Protein AF-A0A6M5YJQ9-F1 (afdb_monomer_lite)

Organism: NCBI:txid2774151

pLDDT: mean 81.74, std 16.56, range [40.19, 97.75]

Radius of gyration: 15.53 Å; chains: 1; bounding box: 43×26×37 Å

Sequence (65 aa):
MPLRPNSALADDVCAASAAYLFNLLPDLVKLPAPEQFQRLAAHFEAALLAYHDGINGWLPEPSQN

Structure (mmCIF, N/CA/C/O backbone):
data_AF-A0A6M5YJQ9-F1
#
_entry.id   AF-A0A6M5YJQ9-F1
#
loop_
_atom_site.group_PDB
_atom_site.id
_atom_site.type_symbol
_atom_site.label_atom_id
_atom_site.label_alt_id
_atom_site.label_comp_id
_atom_site.label_asym_id
_atom_site.label_entity_id
_atom_site.label_seq_id
_atom_site.pdbx_PDB_ins_code
_atom_site.Cartn_x
_atom_site.Cartn_y
_atom_site.Cartn_z
_atom_site.occupancy
_atom_site.B_iso_or_equiv
_atom_site.auth_seq_id
_atom_site.auth_comp_id
_atom_site.auth_asym_id
_atom_site.auth_atom_id
_atom_site.pdbx_PDB_model_num
ATOM 1 N N . MET A 1 1 ? 9.932 17.484 -20.274 1.00 40.19 1 MET A N 1
ATOM 2 C CA . MET A 1 1 ? 8.667 16.926 -20.807 1.00 40.19 1 MET A CA 1
ATOM 3 C C . MET A 1 1 ? 7.829 16.476 -19.624 1.00 40.19 1 MET A C 1
ATOM 5 O O . MET A 1 1 ? 8.424 15.875 -18.739 1.00 40.19 1 MET A O 1
ATOM 9 N N . PRO A 1 2 ? 6.517 16.756 -19.557 1.00 45.88 2 PRO A N 1
ATOM 10 C CA . PRO A 1 2 ? 5.681 16.153 -18.524 1.00 45.88 2 PRO A CA 1
ATOM 11 C C . PRO A 1 2 ? 5.712 14.630 -18.707 1.00 45.88 2 PRO A C 1
ATOM 13 O O . PRO A 1 2 ? 5.419 14.130 -19.796 1.00 45.88 2 PRO A O 1
ATOM 16 N N . LEU A 1 3 ? 6.141 13.912 -17.669 1.00 53.41 3 LEU A N 1
ATOM 17 C CA . LEU A 1 3 ? 6.119 12.453 -17.625 1.00 53.41 3 LEU A CA 1
ATOM 18 C C . LEU A 1 3 ? 4.664 12.006 -17.791 1.00 53.41 3 LEU A C 1
ATOM 20 O O . LEU A 1 3 ? 3.797 12.384 -17.004 1.00 53.41 3 LEU A O 1
ATOM 24 N N . ARG A 1 4 ? 4.371 11.252 -18.855 1.00 58.38 4 ARG A N 1
ATOM 25 C CA . ARG A 1 4 ? 3.053 10.626 -18.995 1.00 58.38 4 ARG A CA 1
ATOM 26 C C . ARG A 1 4 ? 2.932 9.558 -17.902 1.00 58.38 4 ARG A C 1
ATOM 28 O O . ARG A 1 4 ? 3.905 8.829 -17.709 1.00 58.38 4 ARG A O 1
ATOM 35 N N . PRO A 1 5 ? 1.785 9.443 -17.211 1.00 59.69 5 PRO A N 1
ATOM 36 C CA . PRO A 1 5 ? 1.569 8.364 -16.256 1.00 59.69 5 PRO A CA 1
ATOM 37 C C . PRO A 1 5 ? 1.834 7.014 -16.929 1.00 59.69 5 PRO A C 1
ATOM 39 O O . PRO A 1 5 ? 1.259 6.731 -17.983 1.00 59.69 5 PRO A O 1
ATOM 42 N N . ASN A 1 6 ? 2.724 6.205 -16.355 1.00 72.62 6 ASN A N 1
ATOM 43 C CA . ASN A 1 6 ? 2.920 4.835 -16.808 1.00 72.62 6 ASN A CA 1
ATOM 44 C C . ASN A 1 6 ? 1.776 4.004 -16.222 1.00 72.62 6 ASN A C 1
ATOM 46 O O . ASN A 1 6 ? 1.806 3.669 -15.040 1.00 72.62 6 ASN A O 1
ATOM 50 N N . SER A 1 7 ? 0.757 3.718 -17.035 1.00 75.50 7 SER A N 1
ATOM 51 C CA . SER A 1 7 ? -0.445 3.015 -16.578 1.00 75.50 7 SER A CA 1
ATOM 52 C C . SER A 1 7 ? -0.127 1.638 -15.997 1.00 75.50 7 SER A C 1
ATOM 54 O O . SER A 1 7 ? -0.697 1.290 -14.976 1.00 75.50 7 SER A O 1
ATOM 56 N N . ALA A 1 8 ? 0.840 0.906 -16.562 1.00 80.44 8 ALA A N 1
ATOM 57 C CA . ALA A 1 8 ? 1.230 -0.408 -16.050 1.00 80.44 8 ALA A CA 1
ATOM 58 C C . ALA A 1 8 ? 1.865 -0.318 -14.652 1.00 80.44 8 ALA A C 1
ATOM 60 O O . ALA A 1 8 ? 1.479 -1.051 -13.751 1.00 80.44 8 ALA A O 1
ATOM 61 N N . LEU A 1 9 ? 2.779 0.636 -14.439 1.00 80.44 9 LEU A N 1
ATOM 62 C CA . LEU A 1 9 ? 3.386 0.845 -13.120 1.00 80.44 9 LEU A CA 1
ATOM 63 C C . LEU A 1 9 ? 2.353 1.336 -12.092 1.00 80.44 9 LEU A C 1
ATOM 65 O O . LEU A 1 9 ? 2.418 0.972 -10.921 1.00 80.44 9 LEU A O 1
ATOM 69 N N . ALA A 1 10 ? 1.396 2.162 -12.521 1.00 83.38 10 ALA A N 1
ATOM 70 C CA . ALA A 1 10 ? 0.308 2.607 -11.660 1.00 83.38 10 ALA A CA 1
ATOM 71 C C . ALA A 1 10 ? -0.591 1.427 -11.252 1.00 83.38 10 ALA A C 1
ATOM 73 O O . ALA A 1 10 ? -0.923 1.300 -10.072 1.00 83.38 10 ALA A O 1
ATOM 74 N N . ASP A 1 11 ? -0.927 0.547 -12.198 1.00 85.25 11 ASP A N 1
ATOM 75 C CA . ASP A 1 11 ? -1.710 -0.666 -11.952 1.00 85.25 11 ASP A CA 1
ATOM 76 C C . ASP A 1 11 ? -0.976 -1.617 -10.989 1.00 85.25 11 ASP A C 1
ATOM 78 O O . ASP A 1 11 ? -1.584 -2.107 -10.034 1.00 85.25 11 ASP A O 1
ATOM 82 N N . ASP A 1 12 ? 0.338 -1.800 -11.158 1.00 87.25 12 ASP A N 1
ATOM 83 C CA . ASP A 1 12 ? 1.172 -2.629 -10.277 1.00 87.25 12 ASP A CA 1
ATOM 84 C C . ASP A 1 12 ? 1.214 -2.085 -8.841 1.00 87.25 12 ASP A C 1
ATOM 86 O O . ASP A 1 12 ? 1.015 -2.830 -7.875 1.00 87.25 12 ASP A O 1
ATOM 90 N N . VAL A 1 13 ? 1.415 -0.773 -8.676 1.00 88.44 13 VAL A N 1
ATOM 91 C CA . VAL A 1 13 ? 1.423 -0.122 -7.355 1.00 88.44 13 VAL A CA 1
ATOM 92 C C . VAL A 1 13 ? 0.048 -0.215 -6.687 1.00 88.44 13 VAL A C 1
ATOM 94 O O . VAL A 1 13 ? -0.036 -0.457 -5.477 1.00 88.44 13 VAL A O 1
ATOM 97 N N . CYS A 1 14 ? -1.037 -0.080 -7.456 1.00 89.12 14 CYS A N 1
ATOM 98 C CA . CYS A 1 14 ? -2.400 -0.262 -6.955 1.00 89.12 14 CYS A CA 1
ATOM 99 C C . CYS A 1 14 ? -2.645 -1.706 -6.499 1.00 89.12 14 CYS A C 1
ATOM 101 O O . CYS A 1 14 ? -3.148 -1.922 -5.394 1.00 89.12 14 CYS A O 1
ATOM 103 N N . ALA A 1 15 ? -2.256 -2.692 -7.310 1.00 89.88 15 ALA A N 1
ATOM 104 C CA . ALA A 1 15 ? -2.420 -4.108 -6.996 1.00 89.88 15 ALA A CA 1
ATOM 105 C C . ALA A 1 15 ? -1.614 -4.515 -5.751 1.00 89.88 15 ALA A C 1
ATOM 107 O O . ALA A 1 15 ? -2.157 -5.150 -4.842 1.00 89.88 15 ALA A O 1
ATOM 108 N N . ALA A 1 16 ? -0.349 -4.091 -5.660 1.00 90.56 16 ALA A N 1
ATOM 109 C CA . ALA A 1 16 ? 0.505 -4.344 -4.501 1.00 90.56 16 ALA A CA 1
ATOM 110 C C . ALA A 1 16 ? -0.056 -3.697 -3.225 1.00 90.56 16 ALA A C 1
ATOM 112 O O . ALA A 1 16 ? -0.109 -4.333 -2.169 1.00 90.56 16 ALA A O 1
ATOM 113 N N . SER A 1 17 ? -0.544 -2.458 -3.334 1.00 93.31 17 SER A N 1
ATOM 114 C CA . SER A 1 17 ? -1.186 -1.753 -2.222 1.00 93.31 17 SER A CA 1
ATOM 115 C C . SER A 1 17 ? -2.440 -2.475 -1.738 1.00 93.31 17 SER A C 1
ATOM 117 O O . SER A 1 17 ? -2.603 -2.675 -0.536 1.00 93.31 17 SER A O 1
ATOM 119 N N . ALA A 1 18 ?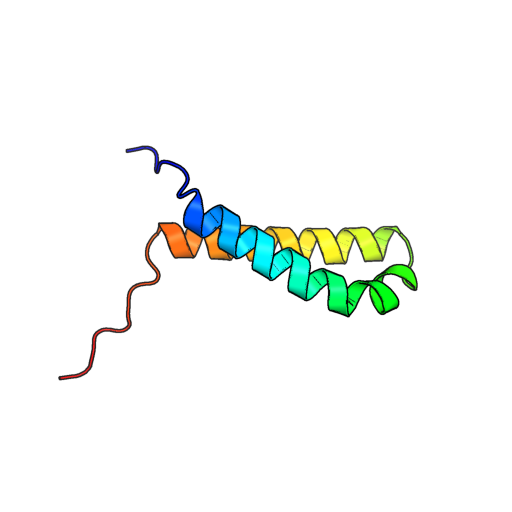 -3.304 -2.917 -2.654 1.00 92.38 18 ALA A N 1
ATOM 120 C CA . ALA A 1 18 ? -4.517 -3.651 -2.308 1.00 92.38 18 ALA A CA 1
ATOM 121 C C . ALA A 1 18 ? -4.202 -4.979 -1.602 1.00 92.38 18 ALA A C 1
ATOM 123 O O . ALA A 1 18 ? -4.809 -5.281 -0.574 1.00 92.38 18 ALA A O 1
ATOM 124 N N . ALA A 1 19 ? -3.227 -5.743 -2.105 1.00 93.06 19 ALA A N 1
ATOM 125 C CA . ALA A 1 19 ? -2.814 -7.009 -1.502 1.00 93.06 19 ALA A CA 1
ATOM 126 C C . ALA A 1 19 ? -2.252 -6.823 -0.082 1.00 93.06 19 ALA A C 1
ATOM 128 O O . ALA A 1 19 ? -2.609 -7.564 0.835 1.00 93.06 19 ALA A O 1
ATOM 129 N N . TYR A 1 20 ? -1.408 -5.807 0.119 1.00 91.69 20 TYR A N 1
ATOM 130 C CA . TYR A 1 20 ? -0.860 -5.476 1.434 1.00 91.69 20 TYR A CA 1
ATOM 131 C C . TYR A 1 20 ? -1.955 -5.057 2.422 1.00 91.69 20 TYR A C 1
ATOM 133 O O . TYR A 1 20 ? -2.043 -5.600 3.525 1.00 91.69 20 TYR A O 1
ATOM 141 N N . LEU A 1 21 ? -2.830 -4.135 2.009 1.00 92.94 21 LEU A N 1
ATOM 142 C CA . LEU A 1 21 ? -3.914 -3.642 2.854 1.00 92.94 21 LEU A CA 1
ATOM 143 C C . LEU A 1 21 ? -4.905 -4.747 3.207 1.00 92.94 21 LEU A C 1
ATOM 145 O O . LEU A 1 21 ? -5.331 -4.813 4.355 1.00 92.94 21 LEU A O 1
ATOM 149 N N . PHE A 1 22 ? -5.231 -5.644 2.273 1.00 93.56 22 PHE A N 1
ATOM 150 C CA . PHE A 1 22 ? -6.147 -6.755 2.530 1.00 93.56 22 PHE A CA 1
ATOM 151 C C . PHE A 1 22 ? -5.686 -7.633 3.700 1.00 93.56 22 PHE A C 1
ATOM 153 O O . PHE A 1 22 ? -6.488 -7.980 4.565 1.00 93.56 22 PHE A O 1
ATOM 160 N N . ASN A 1 23 ? -4.384 -7.920 3.774 1.00 92.62 23 ASN A N 1
ATOM 161 C CA . ASN A 1 23 ? -3.809 -8.701 4.869 1.00 92.62 23 ASN A CA 1
ATOM 162 C C . ASN A 1 23 ? -3.834 -7.957 6.214 1.00 92.62 23 ASN A C 1
ATOM 164 O O . ASN A 1 23 ? -3.896 -8.593 7.262 1.00 92.62 23 ASN A O 1
ATOM 168 N N . LEU A 1 24 ? -3.807 -6.622 6.196 1.00 92.38 24 LEU A N 1
ATOM 169 C CA . LEU A 1 24 ? -3.817 -5.785 7.398 1.00 92.38 24 LEU A CA 1
ATOM 1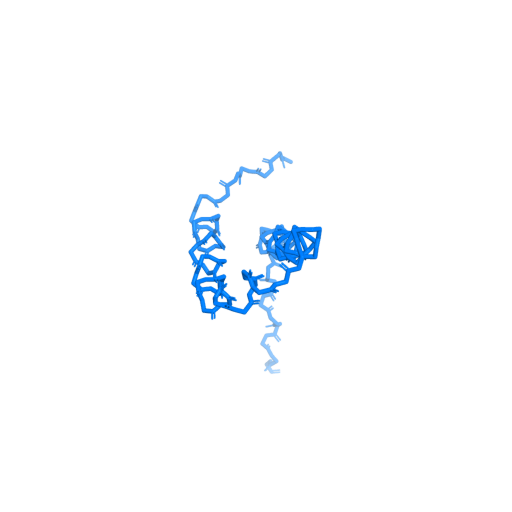70 C C . LEU A 1 24 ? -5.213 -5.345 7.843 1.00 92.38 24 LEU A C 1
ATOM 172 O O . LEU A 1 24 ? -5.369 -4.927 8.991 1.00 92.38 24 LEU A O 1
ATOM 176 N N . LEU A 1 25 ? -6.225 -5.440 6.974 1.00 92.12 25 LEU A N 1
ATOM 177 C CA . LEU A 1 25 ? -7.599 -5.012 7.254 1.00 92.12 25 LEU A CA 1
ATOM 178 C C . LEU A 1 25 ? -8.129 -5.512 8.610 1.00 92.12 25 LEU A C 1
ATOM 180 O O . LEU A 1 25 ? -8.658 -4.678 9.347 1.00 92.12 25 LEU A O 1
ATOM 184 N N . PRO A 1 26 ? -7.972 -6.798 9.001 1.00 95.12 26 PRO A N 1
ATOM 185 C CA . PRO A 1 26 ? -8.490 -7.296 10.277 1.00 95.12 26 PRO A CA 1
ATOM 186 C C . PRO A 1 26 ? -7.922 -6.582 11.504 1.00 95.12 26 PRO A C 1
ATOM 188 O O . PRO A 1 26 ? -8.617 -6.454 12.510 1.00 95.12 26 PRO A O 1
ATOM 191 N N . ASP A 1 27 ? -6.674 -6.126 11.441 1.00 94.94 27 ASP A N 1
ATOM 192 C CA . ASP A 1 27 ? -6.039 -5.400 12.539 1.00 94.94 27 ASP A CA 1
ATOM 193 C C . ASP A 1 27 ? -6.312 -3.903 12.455 1.00 94.94 27 ASP A C 1
ATOM 195 O O . ASP A 1 27 ? -6.516 -3.253 13.479 1.00 94.94 27 ASP A O 1
ATOM 199 N N . LEU A 1 28 ? -6.404 -3.367 11.238 1.00 93.88 28 LEU A N 1
ATOM 200 C CA . LEU A 1 28 ? -6.681 -1.960 10.993 1.00 93.88 28 LEU A CA 1
ATOM 201 C C . LEU A 1 28 ? -8.068 -1.576 11.528 1.00 93.88 28 LEU A C 1
ATOM 203 O O . LEU A 1 28 ? -8.190 -0.585 12.239 1.00 93.88 28 LEU A O 1
ATOM 207 N N . VAL A 1 29 ? -9.096 -2.404 11.304 1.00 94.50 29 VAL A N 1
ATOM 208 C CA . VAL A 1 29 ? -10.469 -2.121 11.774 1.00 94.50 29 VAL A CA 1
ATOM 209 C C . VAL A 1 29 ? -10.627 -2.121 13.299 1.00 94.50 29 VAL A C 1
ATOM 211 O O . VAL A 1 29 ? -11.627 -1.612 13.803 1.00 94.50 29 VAL A O 1
ATOM 214 N N . LYS A 1 30 ? -9.659 -2.670 14.047 1.00 97.25 30 LYS A N 1
ATOM 215 C CA . LYS A 1 30 ? -9.660 -2.662 15.521 1.00 97.25 30 LYS A CA 1
ATOM 216 C C . LYS A 1 30 ? -9.192 -1.324 16.101 1.00 97.25 30 LYS A C 1
ATOM 218 O O . LYS A 1 30 ? -9.397 -1.074 17.286 1.00 97.25 30 LYS A O 1
ATOM 223 N N . LEU A 1 31 ? -8.541 -0.487 15.294 1.00 96.88 31 LEU A N 1
ATOM 224 C CA . LEU A 1 31 ? -8.004 0.803 15.721 1.00 96.88 31 LEU A CA 1
ATOM 225 C C . LEU A 1 31 ? -9.091 1.890 15.724 1.00 96.88 31 LEU A C 1
ATOM 227 O O . LEU A 1 31 ? -10.085 1.771 15.004 1.00 96.88 31 LEU A O 1
ATOM 231 N N . PRO A 1 32 ? -8.911 2.996 16.466 1.00 97.75 32 PRO A N 1
ATOM 232 C CA . PRO A 1 32 ? -9.763 4.174 16.335 1.00 97.75 32 PRO A CA 1
ATOM 233 C C . PRO A 1 32 ? -9.718 4.750 14.914 1.00 97.75 32 PRO A C 1
ATOM 235 O O . PRO A 1 32 ? -8.661 4.781 14.285 1.00 97.75 32 PRO A O 1
ATOM 238 N N . ALA A 1 33 ? -10.842 5.284 14.427 1.00 95.19 33 ALA A N 1
ATOM 239 C CA . ALA A 1 33 ? -10.948 5.836 13.070 1.00 95.19 33 ALA A CA 1
ATOM 240 C C . ALA A 1 33 ? -9.834 6.842 12.685 1.00 95.19 33 ALA A C 1
ATOM 242 O O . ALA A 1 33 ? -9.332 6.751 11.564 1.00 95.19 33 ALA A O 1
ATOM 243 N N . PRO A 1 34 ? -9.376 7.753 13.574 1.00 97.06 34 PRO A N 1
ATOM 244 C CA . PRO A 1 34 ? -8.249 8.631 13.256 1.00 97.06 34 PRO A CA 1
ATOM 245 C C . PRO A 1 34 ? -6.950 7.871 12.958 1.00 97.06 34 PRO A C 1
ATOM 247 O O . PRO A 1 34 ? -6.218 8.236 12.042 1.00 97.06 34 PRO A O 1
ATOM 250 N N . GLU A 1 35 ? -6.675 6.795 13.695 1.00 95.81 35 GLU A N 1
ATOM 251 C CA . GLU A 1 35 ? -5.466 5.989 13.520 1.00 95.81 35 GLU A CA 1
ATOM 252 C C . GLU A 1 35 ? -5.553 5.111 12.264 1.00 95.81 35 GLU A C 1
ATOM 254 O O . GLU A 1 35 ? -4.570 4.971 11.537 1.00 95.81 35 GLU A O 1
ATOM 259 N N . GLN A 1 36 ? -6.744 4.586 11.951 1.00 94.38 36 GLN A N 1
ATOM 260 C CA . GLN A 1 36 ? -7.003 3.905 10.677 1.00 94.38 36 GLN A CA 1
ATOM 261 C C . GLN A 1 36 ? -6.658 4.811 9.495 1.00 94.38 36 GLN A C 1
ATOM 263 O O . GLN A 1 36 ? -5.910 4.419 8.598 1.00 94.38 36 GLN A O 1
ATOM 268 N N . PHE A 1 37 ? -7.173 6.044 9.523 1.00 94.81 37 PHE A N 1
ATOM 269 C CA . PHE A 1 37 ? -6.930 7.026 8.477 1.00 94.81 37 PHE A CA 1
ATOM 270 C C . PHE A 1 37 ? -5.444 7.370 8.356 1.00 94.81 37 PHE A C 1
ATOM 272 O O . PHE A 1 37 ? -4.909 7.349 7.252 1.00 94.81 37 PHE A O 1
ATOM 279 N N . GLN A 1 38 ? -4.759 7.626 9.475 1.00 96.19 38 GLN A N 1
ATOM 280 C CA . GLN A 1 38 ? -3.324 7.932 9.476 1.00 96.19 38 GLN A CA 1
ATOM 281 C C . GLN A 1 38 ? -2.489 6.807 8.855 1.00 96.19 38 GLN A C 1
ATOM 283 O O . GLN A 1 38 ? -1.605 7.078 8.046 1.00 96.19 38 GLN A O 1
ATOM 288 N N . ARG A 1 39 ? -2.783 5.545 9.188 1.00 94.19 39 ARG A N 1
ATOM 289 C CA . ARG A 1 39 ? -2.049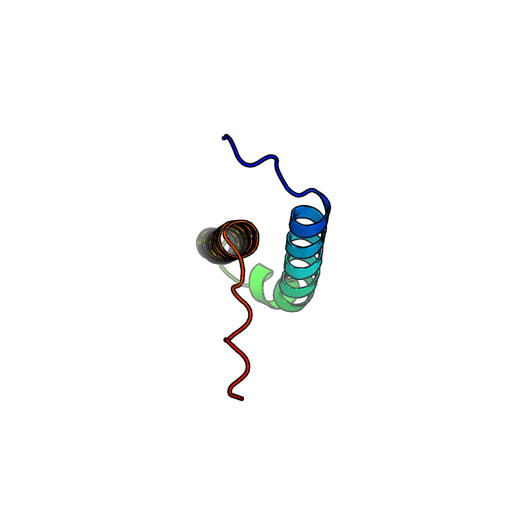 4.392 8.644 1.00 94.19 39 ARG A CA 1
ATOM 290 C C . ARG A 1 39 ? -2.296 4.195 7.151 1.00 94.19 39 ARG A C 1
ATOM 292 O O . ARG A 1 39 ? -1.352 3.922 6.415 1.00 94.19 39 ARG A O 1
ATOM 299 N N . LEU A 1 40 ? -3.539 4.362 6.697 1.00 93.75 40 LEU A N 1
ATOM 300 C CA . LEU A 1 40 ? -3.866 4.302 5.270 1.00 93.75 40 LEU A CA 1
ATOM 301 C C . LEU A 1 40 ? -3.211 5.450 4.498 1.00 93.75 40 LEU A C 1
ATOM 303 O O . LEU A 1 40 ? -2.628 5.216 3.443 1.00 93.75 40 LEU A O 1
ATOM 307 N N . ALA A 1 41 ? -3.260 6.671 5.035 1.00 93.44 41 ALA A N 1
ATOM 308 C CA . ALA A 1 41 ? -2.625 7.836 4.430 1.00 93.44 41 ALA A CA 1
ATOM 309 C C . ALA A 1 41 ? -1.111 7.630 4.276 1.00 93.44 41 ALA A C 1
ATOM 311 O O . ALA A 1 41 ? -0.590 7.810 3.179 1.00 93.44 41 ALA A O 1
ATOM 312 N N . ALA A 1 42 ? -0.435 7.162 5.331 1.00 93.38 42 ALA A N 1
ATOM 313 C CA . ALA A 1 42 ? 0.996 6.869 5.292 1.00 93.38 42 ALA A CA 1
ATOM 314 C C . ALA A 1 42 ? 1.349 5.793 4.249 1.00 93.38 42 ALA A C 1
ATOM 316 O O . ALA A 1 42 ? 2.342 5.925 3.536 1.00 93.38 42 ALA A O 1
ATOM 317 N N . HIS A 1 43 ? 0.523 4.745 4.119 1.00 94.25 43 HIS A N 1
ATOM 318 C CA . HIS A 1 43 ? 0.711 3.721 3.085 1.00 94.25 43 HIS A CA 1
ATOM 319 C C . HIS A 1 43 ? 0.619 4.314 1.676 1.00 94.25 43 HIS A C 1
ATOM 321 O O . HIS A 1 43 ? 1.501 4.084 0.851 1.00 94.25 43 HIS A O 1
ATOM 327 N N . PHE A 1 44 ? -0.431 5.088 1.392 1.00 90.25 44 PHE A N 1
ATOM 328 C CA . PHE A 1 44 ? -0.617 5.678 0.065 1.00 90.25 44 PHE A CA 1
ATOM 329 C C . PHE A 1 44 ? 0.436 6.739 -0.267 1.00 90.25 44 PHE A C 1
ATOM 331 O O . PHE A 1 44 ? 0.852 6.828 -1.419 1.00 90.25 44 PHE A O 1
ATOM 338 N N . GLU A 1 45 ? 0.908 7.501 0.720 1.00 93.06 45 GLU A N 1
ATOM 339 C 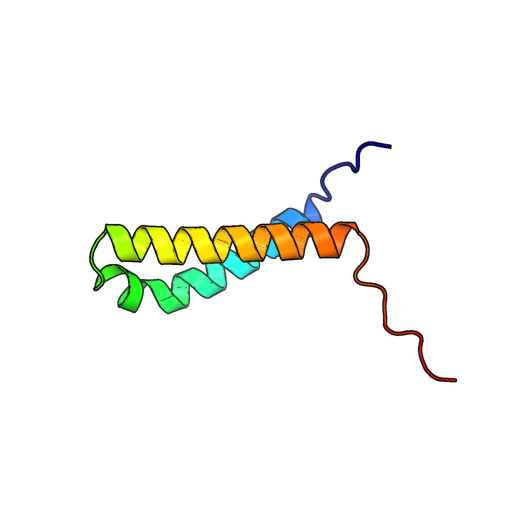CA . GLU A 1 45 ? 2.024 8.433 0.549 1.00 93.06 45 GLU A CA 1
ATOM 340 C C . GLU A 1 45 ? 3.310 7.691 0.160 1.00 93.06 45 GLU A C 1
ATOM 342 O O . GLU A 1 45 ? 3.938 8.028 -0.844 1.00 93.06 45 GLU A O 1
ATOM 347 N N . ALA A 1 46 ? 3.654 6.616 0.877 1.00 90.38 46 ALA A N 1
ATOM 348 C CA . ALA A 1 46 ? 4.809 5.786 0.547 1.00 90.38 46 ALA A CA 1
ATOM 349 C C . ALA A 1 46 ? 4.677 5.121 -0.836 1.00 90.38 46 ALA A C 1
ATOM 351 O O . ALA A 1 46 ? 5.634 5.101 -1.608 1.00 90.38 46 ALA A O 1
ATOM 352 N N . ALA A 1 47 ? 3.488 4.617 -1.179 1.00 89.62 47 ALA A N 1
ATOM 353 C CA . ALA A 1 47 ? 3.216 4.015 -2.482 1.00 89.62 47 ALA A CA 1
ATOM 354 C C . ALA A 1 47 ? 3.348 5.031 -3.630 1.00 89.62 47 ALA A C 1
ATOM 356 O O . ALA A 1 47 ? 3.891 4.704 -4.685 1.00 89.62 47 ALA A O 1
ATOM 357 N N . LEU A 1 48 ? 2.901 6.275 -3.424 1.00 87.75 48 LEU A N 1
ATOM 358 C CA . LEU A 1 48 ? 3.043 7.351 -4.404 1.00 87.75 48 LEU A CA 1
ATOM 359 C C . LEU A 1 48 ? 4.509 7.756 -4.596 1.00 87.75 48 LEU A C 1
ATOM 361 O O . LEU A 1 48 ? 4.933 7.971 -5.732 1.00 87.75 48 LEU A O 1
ATOM 365 N N . LEU A 1 49 ? 5.282 7.835 -3.510 1.00 87.88 49 LEU A N 1
ATOM 366 C CA . LEU A 1 49 ? 6.722 8.090 -3.580 1.00 87.88 49 LEU A CA 1
ATOM 367 C C . LEU A 1 49 ? 7.437 6.970 -4.342 1.00 87.88 49 LEU A C 1
ATOM 369 O O . LEU A 1 49 ? 8.172 7.255 -5.280 1.00 87.88 49 LEU A O 1
ATOM 373 N N . ALA A 1 50 ? 7.136 5.706 -4.035 1.00 85.44 50 ALA A N 1
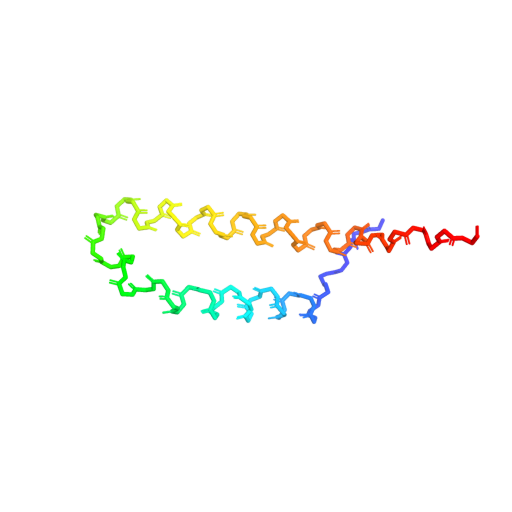ATOM 374 C CA . ALA A 1 50 ? 7.693 4.562 -4.753 1.00 85.44 50 ALA A CA 1
ATOM 375 C C . ALA A 1 50 ? 7.315 4.560 -6.246 1.00 85.44 50 ALA A C 1
ATOM 377 O O . ALA A 1 50 ? 8.155 4.265 -7.092 1.00 85.44 50 ALA A O 1
ATOM 378 N N . TYR A 1 51 ? 6.075 4.929 -6.587 1.00 86.19 51 TYR A N 1
ATOM 379 C CA . TYR A 1 51 ? 5.644 5.117 -7.976 1.00 86.19 51 TYR A CA 1
ATOM 380 C C . TYR A 1 51 ? 6.460 6.212 -8.674 1.00 86.19 51 TYR A C 1
ATOM 382 O O . TYR A 1 51 ? 6.948 6.011 -9.785 1.00 86.19 51 TYR A O 1
ATOM 390 N N . HIS A 1 52 ? 6.631 7.364 -8.022 1.00 84.00 52 HIS A N 1
ATOM 391 C CA . HIS A 1 52 ? 7.404 8.480 -8.558 1.00 84.00 52 HIS A CA 1
ATOM 392 C C . HIS A 1 52 ? 8.882 8.112 -8.749 1.00 84.00 52 HIS A C 1
ATOM 394 O O . HIS A 1 52 ? 9.446 8.385 -9.809 1.00 84.00 52 HIS A O 1
ATOM 400 N N . ASP A 1 53 ? 9.492 7.438 -7.777 1.00 83.12 53 ASP A N 1
ATOM 401 C CA . ASP A 1 53 ? 10.867 6.941 -7.866 1.00 83.12 53 ASP A CA 1
ATOM 402 C C . ASP A 1 53 ? 11.009 5.890 -8.974 1.00 83.12 53 ASP A C 1
ATOM 404 O O . ASP A 1 53 ? 11.948 5.943 -9.766 1.00 83.12 53 ASP A O 1
ATOM 408 N N . GLY A 1 54 ? 10.028 4.992 -9.104 1.00 79.50 54 GLY A N 1
ATOM 409 C CA . GLY A 1 54 ? 9.949 4.026 -10.196 1.00 79.50 54 GLY A CA 1
ATOM 410 C C . GLY A 1 54 ? 9.873 4.696 -11.571 1.00 79.50 54 GLY A C 1
ATOM 411 O O . GLY A 1 54 ? 10.578 4.279 -12.490 1.00 79.50 54 GLY A O 1
ATOM 412 N N . ILE A 1 55 ? 9.088 5.775 -11.717 1.00 78.94 55 ILE A N 1
ATOM 413 C CA . ILE A 1 55 ? 9.050 6.581 -12.951 1.00 78.94 55 ILE A CA 1
ATOM 414 C C . ILE A 1 55 ? 10.398 7.254 -13.225 1.00 78.94 55 ILE A C 1
ATOM 416 O O . ILE A 1 55 ? 10.837 7.284 -14.376 1.00 78.94 55 ILE A O 1
ATOM 420 N N . ASN A 1 56 ? 11.047 7.805 -12.198 1.00 73.88 56 ASN A N 1
ATOM 421 C CA . ASN A 1 56 ? 12.343 8.481 -12.333 1.00 73.88 56 ASN A CA 1
ATOM 422 C C . ASN A 1 56 ? 13.504 7.516 -12.602 1.00 73.88 56 ASN A C 1
ATOM 424 O O . ASN A 1 56 ? 14.642 7.948 -12.784 1.00 73.88 56 ASN A O 1
ATOM 428 N N . GLY A 1 57 ? 13.197 6.225 -12.694 1.00 61.09 57 GLY A N 1
ATOM 429 C CA . GLY A 1 57 ? 14.155 5.165 -12.864 1.00 61.09 57 GLY A CA 1
ATOM 430 C C . GLY A 1 57 ? 14.561 4.662 -11.495 1.00 61.09 57 GLY A C 1
ATOM 431 O O . GLY A 1 57 ? 15.468 5.200 -10.863 1.00 61.09 57 GLY A O 1
ATOM 432 N N . TRP A 1 58 ? 13.976 3.532 -11.100 1.00 57.75 58 TRP A N 1
ATOM 433 C CA . TRP A 1 58 ? 14.792 2.501 -10.474 1.00 57.75 58 TRP A CA 1
ATOM 434 C C . TRP A 1 58 ? 15.983 2.261 -11.400 1.00 57.75 58 TRP A C 1
ATOM 436 O O . TRP A 1 58 ? 15.894 1.526 -12.383 1.00 57.75 58 TRP A O 1
ATOM 446 N N . LEU A 1 59 ? 17.068 2.991 -11.149 1.00 52.53 59 LEU A N 1
ATOM 447 C CA . LEU A 1 59 ? 18.332 2.772 -11.814 1.00 52.53 59 LEU A CA 1
ATOM 448 C C . LEU A 1 59 ? 18.741 1.354 -11.413 1.00 52.53 59 LEU A C 1
ATOM 450 O O . LEU A 1 59 ? 18.901 1.109 -10.215 1.00 52.53 59 LEU A O 1
ATOM 454 N N . PRO A 1 60 ? 18.868 0.404 -12.355 1.00 53.38 60 PRO A N 1
ATOM 455 C CA . PRO A 1 60 ? 19.515 -0.850 -12.019 1.00 53.38 60 PRO A CA 1
ATOM 456 C C . PRO A 1 60 ? 20.893 -0.502 -11.453 1.00 53.38 60 PRO A C 1
ATOM 458 O O . PRO A 1 60 ? 21.596 0.335 -12.032 1.00 53.38 60 PRO A O 1
ATOM 461 N N . GLU A 1 61 ? 21.255 -1.088 -10.306 1.00 55.38 61 GLU A N 1
ATOM 462 C CA . GLU A 1 61 ? 22.619 -0.955 -9.798 1.00 55.38 61 GLU A CA 1
ATOM 463 C C . GLU A 1 61 ? 23.576 -1.293 -10.949 1.00 55.38 61 GLU A C 1
ATOM 465 O O . GLU A 1 61 ? 23.365 -2.305 -11.630 1.00 55.38 61 GLU A O 1
ATOM 470 N N . PRO A 1 62 ? 24.581 -0.446 -11.239 1.00 50.69 62 PRO A N 1
ATOM 471 C CA . PRO A 1 62 ? 25.527 -0.749 -12.296 1.00 50.69 62 PRO A CA 1
ATOM 472 C C . PRO A 1 62 ? 26.179 -2.088 -11.956 1.00 50.69 62 PRO A C 1
ATOM 474 O O . PRO A 1 62 ? 26.842 -2.219 -10.927 1.00 50.69 62 PRO A O 1
ATOM 477 N N . SER A 1 63 ? 25.949 -3.089 -12.807 1.00 54.28 63 SER A N 1
ATOM 478 C CA . SER A 1 63 ? 26.545 -4.413 -12.676 1.00 54.28 63 SER A CA 1
ATOM 479 C C . SER A 1 63 ? 28.057 -4.246 -12.572 1.00 54.28 63 SER A C 1
ATOM 481 O O . SER A 1 63 ? 28.686 -3.745 -13.508 1.00 54.28 63 SER A O 1
ATOM 483 N N . GLN A 1 64 ? 28.624 -4.608 -11.421 1.00 45.84 64 GLN A N 1
ATOM 484 C CA . GLN A 1 64 ? 30.066 -4.6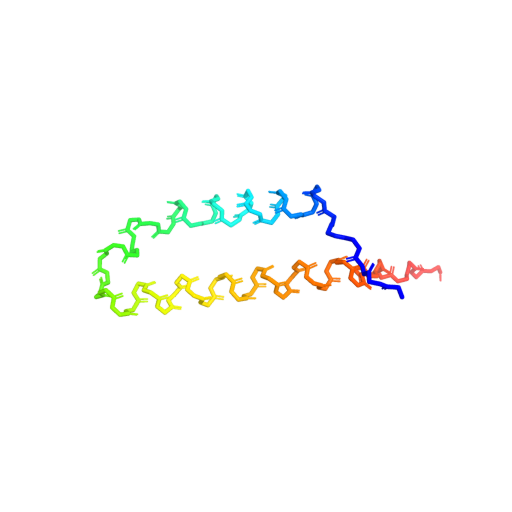07 -11.208 1.00 45.84 64 GLN A CA 1
ATOM 485 C C . GLN A 1 64 ? 30.685 -5.642 -12.158 1.00 45.84 64 GLN A C 1
ATOM 487 O O . GLN A 1 64 ? 30.555 -6.844 -11.930 1.00 45.84 64 GLN A O 1
ATOM 492 N N . ASN A 1 65 ? 31.270 -5.155 -13.256 1.00 45.19 65 ASN A N 1
ATOM 493 C CA . ASN A 1 65 ? 32.144 -5.920 -14.149 1.00 45.19 65 ASN A CA 1
ATOM 494 C C . ASN A 1 65 ? 33.514 -6.125 -13.505 1.00 45.19 65 ASN A C 1
ATOM 496 O O . ASN A 1 65 ? 34.028 -5.143 -12.918 1.00 45.19 65 ASN A O 1
#

Secondary structure (DSSP, 8-state):
-PPPP-HHHHHHHHHHHHHHHHHHHHHHTTS-HHHHHHHHHHHHHHHHHHHHHHHTT-PPPP---

Foldseek 3Di:
DPQDQPVVLVVVLVVVLVVVVVVCVVVLVVDPPVVSVVVNVVSVVVSVVVSVVVSVDPDPDPPDD